Protein AF-A0A150G5N9-F1 (afdb_monomer)

pLDDT: mean 85.94, std 16.26, range [41.88, 98.44]

Organism: Gonium pectorale (NCBI:txid33097)

Solvent-accessible surface area (backbone atoms only — not comparable to full-atom values): 7341 Å² total; per-residue (Å²): 113,6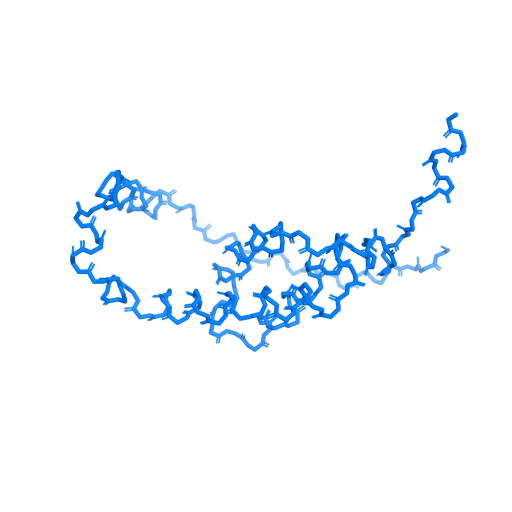7,81,70,58,76,73,62,52,58,88,85,61,42,13,43,65,79,54,75,62,76,71,39,53,72,62,30,59,67,46,35,75,74,26,57,99,43,91,60,37,63,62,52,48,44,55,62,28,25,61,55,21,41,35,69,68,36,31,51,54,24,48,54,51,33,55,54,50,28,54,37,62,76,53,41,79,75,58,57,53,69,77,53,51,77,69,40,83,62,45,70,60,50,50,54,52,52,52,52,51,60,74,66,52,75,75,84,72,78,79,72,78,75,73,89,70,83,77,80,89,127

Structure (mmCIF, N/CA/C/O backbone):
data_AF-A0A150G5N9-F1
#
_entry.id   AF-A0A150G5N9-F1
#
loop_
_atom_site.group_PDB
_atom_site.id
_atom_site.type_symbol
_atom_site.label_atom_id
_atom_site.label_alt_id
_atom_site.label_comp_id
_atom_site.label_asym_id
_atom_site.label_entity_id
_atom_site.label_seq_id
_atom_site.pdbx_PDB_ins_code
_atom_site.Cartn_x
_atom_site.Cartn_y
_atom_site.Cartn_z
_atom_site.occupancy
_atom_site.B_iso_or_equiv
_atom_site.auth_seq_id
_atom_site.auth_comp_id
_atom_site.auth_asym_id
_atom_site.auth_atom_id
_atom_site.pdbx_PDB_model_num
ATOM 1 N N . MET A 1 1 ? 29.310 16.869 -17.168 1.00 51.06 1 MET A N 1
ATOM 2 C CA . MET A 1 1 ? 27.832 16.845 -17.136 1.00 51.06 1 MET A CA 1
ATOM 3 C C . MET A 1 1 ? 27.296 15.710 -18.001 1.00 51.06 1 MET A C 1
ATOM 5 O O . MET A 1 1 ? 26.453 14.985 -17.507 1.00 51.06 1 MET A O 1
ATOM 9 N N . GLU A 1 2 ? 27.838 15.485 -19.207 1.00 48.69 2 GLU A N 1
ATOM 10 C CA . GLU A 1 2 ? 27.475 14.342 -20.078 1.00 48.69 2 GLU A CA 1
ATOM 11 C C . GLU A 1 2 ? 27.617 12.968 -19.401 1.00 48.69 2 GLU A C 1
ATOM 13 O O . GLU A 1 2 ? 26.660 12.209 -19.373 1.00 48.69 2 GLU A O 1
ATOM 18 N N . ALA A 1 3 ? 28.731 12.694 -18.712 1.00 52.16 3 ALA A N 1
ATOM 19 C CA . ALA A 1 3 ? 28.944 11.399 -18.047 1.00 52.16 3 ALA A CA 1
ATOM 20 C C . ALA A 1 3 ? 27.968 11.079 -16.889 1.00 52.16 3 ALA A C 1
ATOM 22 O O . ALA A 1 3 ? 27.903 9.937 -16.448 1.00 52.16 3 ALA A O 1
ATOM 23 N N . LEU A 1 4 ? 27.234 12.074 -16.366 1.00 52.78 4 LEU A N 1
ATOM 24 C CA . LEU A 1 4 ? 26.214 11.860 -15.328 1.00 52.78 4 LEU A CA 1
ATOM 25 C C . LEU A 1 4 ? 24.838 11.535 -15.934 1.00 52.78 4 LEU A C 1
ATOM 27 O O . LEU A 1 4 ? 23.992 10.972 -15.249 1.00 52.78 4 LEU A O 1
ATOM 31 N N . LEU A 1 5 ? 24.623 11.905 -17.201 1.00 56.28 5 LEU A N 1
ATOM 32 C CA . LEU A 1 5 ? 23.392 11.650 -17.949 1.00 56.28 5 LEU A CA 1
ATOM 33 C C . LEU A 1 5 ? 23.430 10.283 -18.646 1.00 56.28 5 LEU A C 1
ATOM 35 O O . LEU A 1 5 ? 22.391 9.643 -18.748 1.00 56.28 5 LEU A O 1
ATOM 39 N N . ASP A 1 6 ? 24.618 9.794 -19.017 1.00 58.12 6 ASP A N 1
ATOM 40 C CA . ASP A 1 6 ? 24.803 8.464 -19.625 1.00 58.12 6 ASP A CA 1
ATOM 41 C C . ASP A 1 6 ? 24.509 7.288 -18.673 1.00 58.12 6 ASP A C 1
ATOM 43 O O . ASP A 1 6 ? 24.361 6.153 -19.118 1.00 58.12 6 ASP A O 1
ATOM 47 N N . GLY A 1 7 ? 24.430 7.534 -17.359 1.00 66.38 7 GLY A N 1
ATOM 48 C CA . GLY A 1 7 ? 24.125 6.502 -16.360 1.00 66.38 7 GLY A CA 1
ATOM 49 C C . GLY A 1 7 ? 22.632 6.312 -16.067 1.00 66.38 7 GLY A C 1
ATOM 50 O O . GLY A 1 7 ? 22.273 5.394 -15.333 1.00 66.38 7 GLY A O 1
ATOM 51 N N . GLY A 1 8 ? 21.765 7.191 -16.579 1.00 73.56 8 GLY A N 1
ATOM 52 C CA . GLY A 1 8 ? 20.326 7.131 -16.338 1.00 73.56 8 GLY A CA 1
ATOM 53 C C . GLY A 1 8 ? 19.618 6.288 -17.392 1.00 73.56 8 GLY A C 1
ATOM 54 O O . GLY A 1 8 ? 19.552 6.680 -18.553 1.00 73.56 8 GLY A O 1
ATOM 55 N N . HIS A 1 9 ? 19.044 5.158 -16.990 1.00 83.06 9 HIS A N 1
ATOM 56 C CA . HIS A 1 9 ? 18.186 4.370 -17.871 1.00 83.06 9 HIS A CA 1
ATOM 57 C C . HIS A 1 9 ? 16.773 4.970 -17.942 1.00 83.06 9 HIS A C 1
ATOM 59 O O . HIS A 1 9 ? 16.267 5.526 -16.966 1.00 83.06 9 HIS A O 1
ATOM 65 N N . GLY A 1 10 ? 16.121 4.853 -19.101 1.00 87.81 10 GLY A N 1
ATOM 66 C CA . GLY A 1 10 ? 14.702 5.178 -19.254 1.00 87.81 10 GLY A CA 1
ATOM 67 C C . GLY A 1 10 ? 13.809 4.079 -18.677 1.00 87.81 10 GLY A C 1
ATOM 68 O O . GLY A 1 10 ? 14.262 2.970 -18.414 1.00 87.81 10 GLY A O 1
ATOM 69 N N . TRP A 1 11 ? 12.520 4.360 -18.488 1.00 85.00 11 TRP A N 1
ATOM 70 C CA . TRP A 1 11 ? 11.548 3.305 -18.181 1.00 85.00 11 TRP A CA 1
ATOM 71 C C . TRP A 1 11 ? 11.526 2.259 -19.318 1.00 85.00 11 TRP A C 1
ATOM 73 O O . TRP A 1 11 ? 11.471 2.671 -20.480 1.00 85.00 11 TRP A O 1
ATOM 83 N N . PRO A 1 12 ? 11.544 0.938 -19.034 1.00 89.00 12 PRO A N 1
ATOM 84 C CA . PRO A 1 12 ? 11.365 0.276 -17.730 1.00 89.00 12 PRO A CA 1
ATOM 85 C C . PRO A 1 12 ? 12.649 -0.048 -16.945 1.00 89.00 12 PRO A C 1
ATOM 87 O O . PRO A 1 12 ? 12.598 -0.720 -15.920 1.00 89.00 12 PRO A O 1
ATOM 90 N N . GLU A 1 13 ? 13.804 0.417 -17.400 1.00 90.00 13 GLU A N 1
ATOM 91 C CA . GLU A 1 13 ? 15.122 0.065 -16.859 1.00 90.00 13 GLU A CA 1
ATOM 92 C C . GLU A 1 13 ? 15.645 1.082 -15.826 1.00 90.00 13 GLU A C 1
ATOM 94 O O . GLU A 1 13 ? 16.727 0.907 -15.278 1.00 90.00 13 GLU A O 1
ATOM 99 N N . CYS A 1 14 ? 14.881 2.141 -15.540 1.00 91.06 14 CYS A N 1
ATOM 100 C CA . CYS A 1 14 ? 15.308 3.284 -14.729 1.00 91.06 14 CYS A CA 1
ATOM 101 C C . CYS A 1 14 ? 15.578 2.984 -13.244 1.00 91.06 14 CYS A C 1
ATOM 103 O O . CYS A 1 14 ? 16.295 3.749 -12.599 1.00 91.06 14 CYS A O 1
ATOM 105 N N . GLY A 1 15 ? 14.998 1.921 -12.680 1.00 92.69 15 GLY A N 1
ATOM 106 C CA . GLY A 1 15 ? 15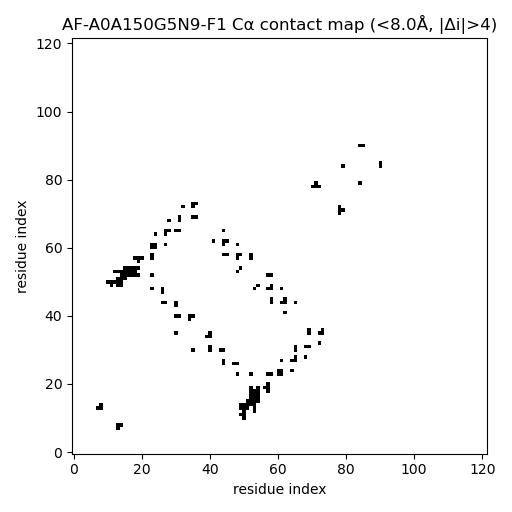.203 1.557 -11.275 1.00 92.69 15 GLY A CA 1
ATOM 107 C C . GLY A 1 15 ? 16.509 0.794 -11.033 1.00 92.69 15 GLY A C 1
ATOM 108 O O . GLY A 1 15 ? 16.908 -0.024 -11.857 1.00 92.69 15 GLY A O 1
ATOM 109 N N . ASP A 1 16 ? 17.152 0.993 -9.873 1.00 93.38 16 ASP A N 1
ATOM 110 C CA . ASP A 1 16 ? 18.383 0.259 -9.531 1.00 93.38 16 ASP A CA 1
ATOM 111 C C . ASP A 1 16 ? 18.035 -1.202 -9.170 1.00 93.38 16 ASP A C 1
ATOM 113 O O . ASP A 1 16 ? 17.261 -1.438 -8.230 1.00 93.38 16 ASP A O 1
ATOM 117 N N . PRO A 1 17 ? 18.595 -2.207 -9.870 1.00 94.38 17 PRO A N 1
ATOM 118 C CA . PRO A 1 17 ? 18.343 -3.618 -9.576 1.00 94.38 17 PRO A CA 1
ATOM 119 C C . PRO A 1 17 ? 18.966 -4.098 -8.255 1.00 94.38 17 PRO A C 1
ATOM 121 O O . PRO A 1 17 ? 18.717 -5.224 -7.836 1.00 94.38 17 PRO A O 1
ATOM 124 N N . ARG A 1 18 ? 19.781 -3.275 -7.587 1.00 94.31 18 ARG A N 1
ATOM 125 C CA . ARG A 1 18 ? 20.451 -3.606 -6.318 1.00 94.31 18 ARG A CA 1
ATOM 126 C C . ARG A 1 18 ? 19.870 -2.855 -5.122 1.00 94.31 18 ARG A C 1
ATOM 128 O O . ARG A 1 18 ? 20.300 -3.107 -3.999 1.00 94.31 18 ARG A O 1
ATOM 135 N N . ASP A 1 19 ? 18.942 -1.920 -5.337 1.00 94.00 19 ASP A N 1
ATOM 136 C CA . ASP A 1 19 ? 18.354 -1.143 -4.244 1.00 94.00 19 ASP A CA 1
ATOM 137 C C . ASP A 1 19 ? 17.292 -1.961 -3.494 1.00 94.00 19 ASP A C 1
ATOM 139 O O . ASP A 1 19 ? 16.127 -2.049 -3.895 1.00 94.00 19 ASP A O 1
ATOM 143 N N . THR A 1 20 ? 17.708 -2.554 -2.378 1.00 89.19 20 THR A N 1
ATOM 144 C CA . THR A 1 20 ? 16.868 -3.344 -1.464 1.00 89.19 20 THR A CA 1
ATOM 145 C C . THR A 1 20 ? 16.398 -2.545 -0.244 1.00 89.19 20 THR A C 1
ATOM 147 O O . THR A 1 20 ? 15.892 -3.112 0.725 1.00 89.19 20 THR A O 1
ATOM 150 N N . GLN A 1 21 ? 16.545 -1.216 -0.256 1.00 94.19 21 GLN A N 1
ATOM 151 C CA . GLN A 1 21 ? 16.111 -0.370 0.853 1.00 94.19 21 GLN A CA 1
ATOM 152 C C . GLN A 1 21 ? 14.576 -0.326 0.996 1.00 94.19 21 GLN A C 1
ATOM 154 O O . GLN A 1 21 ? 13.796 -0.662 0.099 1.00 94.19 21 GLN A O 1
ATOM 159 N N . ALA A 1 22 ? 14.123 0.127 2.167 1.00 94.19 22 ALA A N 1
ATOM 160 C CA . ALA A 1 22 ? 12.714 0.151 2.570 1.00 94.19 22 ALA A CA 1
ATOM 161 C C . ALA A 1 22 ? 11.866 1.265 1.908 1.00 94.19 22 ALA A C 1
ATOM 163 O O . ALA A 1 22 ? 10.678 1.407 2.196 1.00 94.19 22 ALA A O 1
ATOM 164 N N . ASN A 1 23 ? 12.435 2.061 1.000 1.00 92.88 23 ASN A N 1
ATOM 165 C CA . ASN A 1 23 ? 11.716 3.065 0.201 1.00 92.88 23 ASN A CA 1
ATOM 166 C C . ASN A 1 23 ? 10.616 2.454 -0.692 1.00 92.88 23 ASN A C 1
ATOM 168 O O . ASN A 1 23 ? 9.739 3.185 -1.163 1.00 92.88 23 ASN A O 1
ATOM 172 N N . ASN A 1 24 ? 10.583 1.128 -0.862 1.00 95.25 24 ASN A N 1
ATOM 173 C CA . ASN A 1 24 ? 9.493 0.428 -1.541 1.00 95.25 24 ASN A CA 1
ATOM 174 C C . ASN A 1 24 ? 8.135 0.561 -0.821 1.00 95.25 24 ASN A C 1
ATOM 176 O O . ASN A 1 24 ? 7.106 0.512 -1.486 1.00 95.25 24 ASN A O 1
ATOM 180 N N . PHE A 1 25 ? 8.112 0.845 0.487 1.00 97.06 25 PHE A N 1
ATOM 181 C CA . PHE A 1 25 ? 6.865 1.006 1.244 1.00 97.06 25 PHE A CA 1
ATOM 182 C C . PHE A 1 25 ? 6.210 2.379 1.062 1.00 97.06 25 PHE A C 1
ATOM 184 O O . PHE A 1 25 ? 4.991 2.506 1.151 1.00 97.06 25 PHE A O 1
ATOM 191 N N . VAL A 1 26 ? 6.992 3.427 0.785 1.00 95.31 26 VAL A N 1
ATOM 192 C CA . VAL A 1 26 ? 6.487 4.816 0.744 1.00 95.31 26 VAL A CA 1
ATOM 193 C C . VAL A 1 26 ? 5.469 5.010 -0.384 1.00 95.31 26 VAL A C 1
ATOM 195 O O . VAL A 1 26 ? 4.481 5.724 -0.236 1.00 95.31 26 VAL A O 1
ATOM 198 N N . LYS A 1 27 ? 5.685 4.316 -1.501 1.00 94.19 27 LYS A N 1
ATOM 199 C CA . LYS A 1 27 ? 4.803 4.317 -2.672 1.00 94.19 27 LYS A CA 1
ATOM 200 C C . LYS A 1 27 ? 3.524 3.488 -2.477 1.00 94.19 27 LYS A C 1
ATOM 202 O O . LYS A 1 27 ? 2.564 3.714 -3.199 1.00 94.19 27 LYS A O 1
ATOM 207 N N . VAL A 1 28 ? 3.456 2.590 -1.487 1.00 97.94 28 VAL A N 1
ATOM 208 C CA . VAL A 1 28 ? 2.290 1.709 -1.263 1.00 97.94 28 VAL A CA 1
ATOM 209 C C . VAL A 1 28 ? 1.055 2.489 -0.811 1.00 97.94 28 VAL A C 1
ATOM 211 O O . VAL A 1 28 ? -0.047 2.220 -1.281 1.00 97.94 28 VAL A O 1
ATOM 214 N N . VAL A 1 29 ? 1.225 3.484 0.065 1.00 96.31 29 VAL A N 1
ATOM 215 C CA . VAL A 1 29 ? 0.108 4.254 0.642 1.00 96.31 29 VAL A CA 1
ATOM 216 C C . VAL A 1 29 ? -0.793 4.893 -0.428 1.00 96.31 29 VAL A C 1
ATOM 218 O O . VAL A 1 29 ? -1.997 4.624 -0.410 1.00 96.31 29 VAL A O 1
ATOM 221 N N . PRO A 1 30 ? -0.276 5.694 -1.385 1.00 96.62 30 PRO A N 1
ATOM 222 C CA . PRO A 1 30 ? -1.125 6.278 -2.425 1.00 96.62 30 PRO A CA 1
ATOM 223 C C . PRO A 1 30 ? -1.715 5.235 -3.386 1.00 96.62 30 PRO A C 1
ATOM 225 O O . PRO A 1 30 ? -2.812 5.448 -3.903 1.00 96.62 30 PRO A O 1
ATOM 228 N N . LEU A 1 31 ? -1.035 4.106 -3.614 1.00 98.25 31 LEU A N 1
ATOM 229 C CA . LEU A 1 31 ? -1.533 3.041 -4.490 1.00 98.25 31 LEU A CA 1
ATOM 230 C C . LEU A 1 31 ? -2.721 2.317 -3.865 1.00 98.25 31 LEU A C 1
ATOM 232 O O . LEU A 1 31 ? -3.762 2.200 -4.504 1.00 98.25 31 LEU A O 1
ATOM 236 N N . VAL A 1 32 ? -2.615 1.914 -2.598 1.00 97.81 32 VAL A N 1
ATOM 237 C CA . VAL A 1 32 ? -3.728 1.281 -1.879 1.00 97.81 32 VAL A CA 1
ATOM 238 C C . VAL A 1 32 ? -4.902 2.250 -1.748 1.00 97.81 32 VAL A C 1
ATOM 240 O O . VAL A 1 32 ? -6.037 1.865 -2.007 1.00 97.81 32 VAL A O 1
ATOM 243 N N . ALA A 1 33 ? -4.653 3.530 -1.454 1.00 94.31 33 ALA A N 1
ATOM 244 C CA . ALA A 1 33 ? -5.717 4.535 -1.409 1.00 94.31 33 ALA A CA 1
ATOM 245 C C . ALA A 1 33 ? -6.488 4.661 -2.740 1.00 94.31 33 ALA A C 1
ATOM 247 O O . ALA A 1 33 ? -7.675 4.989 -2.738 1.00 94.31 33 ALA A O 1
ATOM 248 N N . ARG A 1 34 ? -5.827 4.410 -3.879 1.00 95.94 34 ARG A N 1
ATOM 249 C CA . ARG A 1 34 ? -6.423 4.516 -5.218 1.00 95.94 34 ARG A CA 1
ATOM 250 C C . ARG A 1 34 ? -7.034 3.213 -5.737 1.00 95.94 34 ARG A C 1
ATOM 252 O O . ARG A 1 34 ? -8.014 3.294 -6.486 1.00 95.94 34 ARG A O 1
ATOM 259 N N . PHE A 1 35 ? -6.430 2.072 -5.408 1.00 97.50 35 PHE A N 1
ATOM 260 C CA . PHE A 1 35 ? -6.684 0.777 -6.046 1.00 97.50 35 PHE A CA 1
ATOM 261 C C . PHE A 1 35 ? -7.151 -0.330 -5.091 1.00 97.50 35 PHE A C 1
ATOM 263 O O . PHE A 1 35 ? -7.404 -1.432 -5.561 1.00 97.50 35 PHE A O 1
ATOM 270 N N . ALA A 1 36 ? -7.306 -0.083 -3.785 1.00 96.62 36 ALA A N 1
ATOM 271 C CA . ALA A 1 36 ? -7.838 -1.094 -2.865 1.00 96.62 36 ALA A CA 1
ATOM 272 C C . ALA A 1 36 ? -9.178 -1.674 -3.357 1.00 96.62 36 ALA A C 1
ATOM 274 O O . ALA A 1 36 ? -10.111 -0.937 -3.678 1.00 96.62 36 ALA A O 1
ATOM 275 N N . GLY A 1 37 ? -9.273 -3.004 -3.376 1.00 95.56 37 GLY A N 1
ATOM 276 C CA . GLY A 1 37 ? -10.427 -3.766 -3.850 1.00 95.56 37 GLY A CA 1
ATOM 277 C C . GLY A 1 37 ? -10.534 -3.870 -5.372 1.00 95.56 37 GLY A C 1
ATOM 278 O O . GLY A 1 37 ? -11.490 -4.471 -5.863 1.00 95.56 37 GLY A O 1
ATOM 279 N N . LEU A 1 38 ? -9.588 -3.292 -6.115 1.00 97.31 38 LEU A N 1
ATOM 280 C CA . LEU A 1 38 ? -9.543 -3.346 -7.570 1.00 97.31 38 LEU A CA 1
ATOM 281 C C . LEU A 1 38 ? -8.472 -4.348 -8.039 1.00 97.31 38 LEU A C 1
ATOM 283 O O . LEU A 1 38 ? -7.397 -4.416 -7.439 1.00 97.31 38 LEU A O 1
ATOM 287 N N . PRO A 1 39 ? -8.720 -5.106 -9.124 1.00 97.00 39 PRO A N 1
ATOM 288 C CA . PRO A 1 39 ? -7.758 -6.084 -9.643 1.0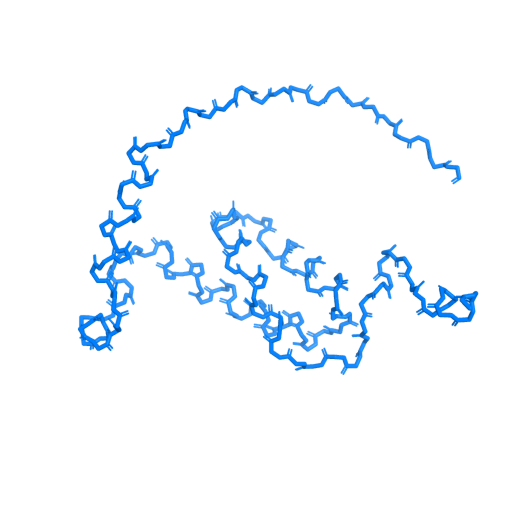0 97.00 39 PRO A CA 1
ATOM 289 C C . PRO A 1 39 ? -6.443 -5.452 -10.131 1.00 97.00 39 PRO A C 1
ATOM 291 O O . PRO A 1 39 ? -5.441 -6.146 -10.274 1.00 97.00 39 PRO A O 1
ATOM 294 N N . GLU A 1 40 ? -6.418 -4.142 -10.382 1.00 98.12 40 GLU A N 1
ATOM 295 C CA . GLU A 1 40 ? -5.243 -3.407 -10.851 1.00 98.12 40 GLU A CA 1
ATOM 296 C C . GLU A 1 40 ? -4.206 -3.119 -9.753 1.00 98.12 40 GLU A C 1
ATOM 298 O O . GLU A 1 40 ? -3.110 -2.657 -10.082 1.00 98.12 40 GLU A O 1
ATOM 303 N N . LEU A 1 41 ? -4.512 -3.369 -8.470 1.00 98.19 41 LEU A N 1
ATOM 304 C CA . LEU A 1 41 ? -3.615 -3.035 -7.357 1.00 98.19 41 LEU A CA 1
ATOM 305 C C . LEU A 1 41 ? -2.224 -3.659 -7.529 1.00 98.19 41 LEU A C 1
ATOM 307 O O . LEU A 1 41 ? -1.224 -2.952 -7.416 1.00 98.19 41 LEU A O 1
ATOM 311 N N . GLU A 1 42 ? -2.152 -4.953 -7.842 1.00 98.19 42 GLU A N 1
ATOM 312 C CA . GLU A 1 42 ? -0.873 -5.662 -7.968 1.00 98.19 42 GLU A CA 1
ATOM 313 C C . GLU A 1 42 ? -0.013 -5.085 -9.102 1.00 98.19 42 GLU A C 1
ATOM 315 O O . GLU A 1 42 ? 1.165 -4.778 -8.908 1.00 98.19 42 GLU A O 1
ATOM 320 N N . ALA A 1 43 ? -0.619 -4.855 -10.270 1.00 98.19 43 ALA A N 1
ATOM 321 C CA . ALA A 1 43 ? 0.071 -4.278 -11.421 1.00 98.19 43 ALA A CA 1
ATOM 322 C C . ALA A 1 43 ? 0.559 -2.847 -11.140 1.00 98.19 43 ALA A C 1
ATOM 324 O O . ALA A 1 43 ? 1.657 -2.467 -11.550 1.00 98.19 43 ALA A O 1
ATOM 325 N N . ALA A 1 44 ? -0.233 -2.053 -10.412 1.00 98.25 44 ALA A N 1
ATOM 326 C CA . ALA A 1 44 ? 0.147 -0.701 -10.023 1.00 98.25 44 ALA A CA 1
ATOM 327 C C . ALA A 1 44 ? 1.317 -0.693 -9.022 1.00 98.25 44 ALA A C 1
ATOM 329 O O . ALA A 1 44 ? 2.204 0.159 -9.124 1.00 98.25 44 ALA A O 1
ATOM 330 N N . VAL A 1 45 ? 1.345 -1.645 -8.081 1.00 98.44 45 VAL A N 1
ATOM 331 C CA . VAL A 1 45 ? 2.451 -1.825 -7.127 1.00 98.44 45 VAL A CA 1
ATOM 332 C C . VAL A 1 45 ? 3.735 -2.231 -7.841 1.00 98.44 45 VAL A C 1
ATOM 334 O O . VAL A 1 45 ? 4.751 -1.569 -7.633 1.00 98.44 45 VAL A O 1
ATOM 337 N N . ASP A 1 46 ? 3.700 -3.245 -8.709 1.00 98.19 46 ASP A N 1
ATOM 338 C CA . ASP A 1 46 ? 4.888 -3.683 -9.456 1.00 98.19 46 ASP A CA 1
ATOM 339 C C . ASP A 1 46 ? 5.490 -2.527 -10.273 1.00 98.19 46 ASP A C 1
ATOM 341 O O . ASP A 1 46 ? 6.664 -2.185 -10.097 1.00 98.19 46 ASP A O 1
ATOM 345 N N . ALA A 1 47 ? 4.663 -1.829 -11.061 1.00 97.06 47 ALA A N 1
ATOM 346 C CA . ALA A 1 47 ? 5.123 -0.720 -11.894 1.00 97.06 47 ALA A CA 1
ATOM 347 C C . ALA A 1 47 ? 5.740 0.424 -11.068 1.00 97.06 47 ALA A C 1
ATOM 349 O O . ALA A 1 47 ? 6.830 0.913 -11.380 1.00 97.06 47 ALA A O 1
ATOM 350 N N . ALA A 1 48 ? 5.077 0.837 -9.983 1.00 97.00 48 ALA A N 1
ATOM 351 C CA . ALA A 1 48 ? 5.576 1.906 -9.124 1.00 97.00 48 ALA A CA 1
ATOM 352 C C . ALA A 1 48 ? 6.876 1.519 -8.408 1.00 97.00 48 ALA A C 1
ATOM 354 O O . ALA A 1 48 ? 7.744 2.368 -8.185 1.00 97.00 48 ALA A O 1
ATOM 355 N N . VAL A 1 49 ? 7.028 0.249 -8.021 1.00 97.44 49 VAL A N 1
ATOM 356 C CA . VAL A 1 49 ? 8.251 -0.224 -7.374 1.00 97.44 49 VAL A CA 1
ATOM 357 C C . VAL A 1 49 ? 9.412 -0.206 -8.351 1.00 97.44 49 VAL A C 1
ATOM 359 O O . VAL A 1 49 ? 10.426 0.425 -8.034 1.00 97.44 49 VAL A O 1
ATOM 362 N N . ARG A 1 50 ? 9.227 -0.794 -9.538 1.00 96.88 50 ARG A N 1
ATOM 363 C CA . ARG A 1 50 ? 10.258 -0.908 -10.579 1.00 96.88 50 ARG A CA 1
ATOM 364 C C . ARG A 1 50 ? 10.744 0.432 -11.110 1.00 96.88 50 ARG A C 1
ATOM 366 O O . ARG A 1 50 ? 11.888 0.525 -11.540 1.00 96.88 50 ARG A O 1
ATOM 373 N N . ALA A 1 51 ? 9.932 1.485 -10.998 1.00 95.00 51 ALA A N 1
ATOM 374 C CA . ALA A 1 51 ? 10.328 2.836 -11.392 1.00 95.00 51 ALA A CA 1
ATOM 375 C C . ALA A 1 51 ? 11.554 3.362 -10.619 1.00 95.00 51 ALA A C 1
ATOM 377 O O . ALA A 1 51 ? 12.247 4.249 -11.108 1.00 95.00 51 ALA A O 1
ATOM 378 N N . GLN A 1 52 ? 11.835 2.815 -9.431 1.00 94.38 52 GLN A N 1
ATOM 379 C CA . GLN A 1 52 ? 12.992 3.199 -8.615 1.00 94.38 52 GLN A CA 1
ATOM 380 C C . GLN A 1 52 ? 13.840 2.001 -8.162 1.00 94.38 52 GLN A C 1
ATOM 382 O O . GLN A 1 52 ? 15.057 2.121 -8.063 1.00 94.38 52 GLN A O 1
ATOM 387 N N . GLN A 1 53 ? 13.214 0.850 -7.911 1.00 96.12 53 GLN A N 1
ATOM 388 C CA . GLN A 1 53 ? 13.842 -0.370 -7.402 1.00 96.12 53 GLN A CA 1
ATOM 389 C C . GLN A 1 53 ? 13.461 -1.525 -8.325 1.00 96.12 53 GLN A C 1
ATOM 391 O O . GLN A 1 53 ? 12.412 -2.146 -8.153 1.00 96.12 53 GLN A O 1
ATOM 396 N N . ASN A 1 54 ? 14.276 -1.778 -9.348 1.00 95.88 54 ASN A N 1
ATOM 397 C CA . ASN A 1 54 ? 13.947 -2.747 -10.392 1.00 95.88 54 ASN A CA 1
ATOM 398 C C . ASN A 1 54 ? 14.439 -4.153 -10.033 1.00 95.88 54 ASN A C 1
ATOM 400 O O . ASN A 1 54 ? 15.299 -4.727 -10.698 1.00 95.88 54 ASN A O 1
ATOM 404 N N . ASN A 1 55 ? 13.921 -4.686 -8.930 1.00 96.06 55 ASN A N 1
ATOM 405 C CA . ASN A 1 55 ? 14.215 -6.037 -8.477 1.00 96.06 55 ASN A CA 1
ATOM 406 C C . ASN A 1 55 ? 12.987 -6.679 -7.827 1.00 96.06 55 ASN A C 1
ATOM 408 O O . ASN A 1 55 ? 12.140 -6.000 -7.243 1.00 96.06 55 ASN A O 1
ATOM 412 N N . ASP A 1 56 ? 12.908 -8.002 -7.932 1.00 97.25 56 ASP A N 1
ATOM 413 C CA . ASP A 1 56 ? 11.738 -8.764 -7.492 1.00 97.25 56 ASP A CA 1
ATOM 414 C C . ASP A 1 56 ? 11.587 -8.774 -5.966 1.00 97.25 56 ASP A C 1
ATOM 416 O O . ASP A 1 56 ? 10.470 -8.843 -5.459 1.00 97.25 56 ASP A O 1
ATOM 420 N N . GLU A 1 57 ? 12.689 -8.650 -5.221 1.00 97.38 57 GLU A N 1
ATOM 421 C CA . GLU A 1 57 ? 12.661 -8.582 -3.758 1.00 97.38 57 GLU A CA 1
ATOM 422 C C . GLU A 1 57 ? 11.925 -7.320 -3.273 1.00 97.38 57 GLU A C 1
ATOM 424 O O . GLU A 1 57 ? 11.021 -7.403 -2.438 1.00 97.38 57 GLU A O 1
ATOM 429 N N . ALA A 1 58 ? 12.235 -6.154 -3.845 1.00 97.50 58 ALA A N 1
ATOM 430 C CA . ALA A 1 58 ? 11.551 -4.904 -3.530 1.00 97.50 58 ALA A CA 1
ATOM 431 C C . ALA A 1 58 ? 10.064 -4.952 -3.911 1.00 97.50 58 ALA A C 1
ATOM 433 O O . ALA A 1 58 ? 9.225 -4.444 -3.159 1.00 97.50 58 ALA A O 1
ATOM 434 N N . VAL A 1 59 ? 9.726 -5.569 -5.052 1.00 97.81 59 VAL A N 1
ATOM 435 C CA . VAL A 1 59 ? 8.329 -5.768 -5.474 1.00 97.81 59 VAL A CA 1
ATOM 436 C C . VAL A 1 59 ? 7.600 -6.660 -4.475 1.00 97.81 59 VAL A C 1
ATOM 438 O O . VAL A 1 59 ? 6.507 -6.307 -4.037 1.00 97.81 59 VAL A O 1
ATOM 441 N N . ALA A 1 60 ? 8.207 -7.771 -4.056 1.00 98.06 60 ALA A N 1
ATOM 442 C CA . ALA A 1 60 ? 7.604 -8.699 -3.106 1.00 98.06 60 ALA A CA 1
ATOM 443 C C . ALA A 1 60 ? 7.317 -8.036 -1.748 1.00 98.06 60 ALA A C 1
ATOM 445 O O . ALA A 1 60 ? 6.219 -8.195 -1.206 1.00 98.06 60 ALA A O 1
ATOM 446 N N . TYR A 1 61 ? 8.255 -7.246 -1.212 1.00 98.19 61 TYR A N 1
ATOM 447 C CA . TYR A 1 61 ? 8.034 -6.517 0.041 1.00 98.19 61 TYR A CA 1
ATOM 448 C C . TYR A 1 61 ? 6.933 -5.462 -0.082 1.00 98.19 61 TYR A C 1
ATOM 450 O O . TYR A 1 61 ? 6.056 -5.387 0.784 1.00 98.19 61 TYR A O 1
ATOM 458 N N . ALA A 1 62 ? 6.929 -4.684 -1.165 1.00 98.19 62 ALA A N 1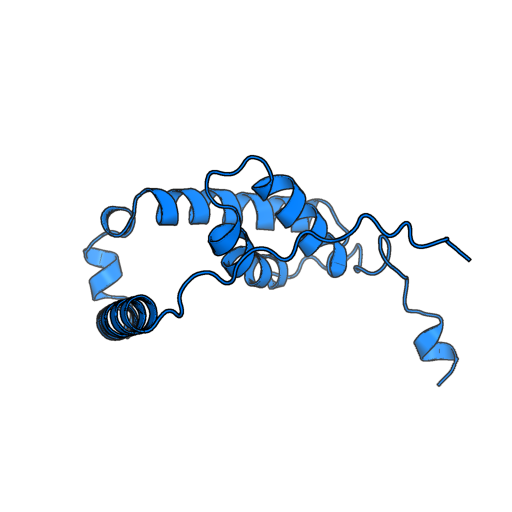
ATOM 459 C CA . ALA A 1 62 ? 5.880 -3.702 -1.406 1.00 98.19 62 ALA A CA 1
ATOM 460 C C . ALA A 1 62 ? 4.508 -4.361 -1.595 1.00 98.19 62 ALA A C 1
ATOM 462 O O . ALA A 1 62 ? 3.519 -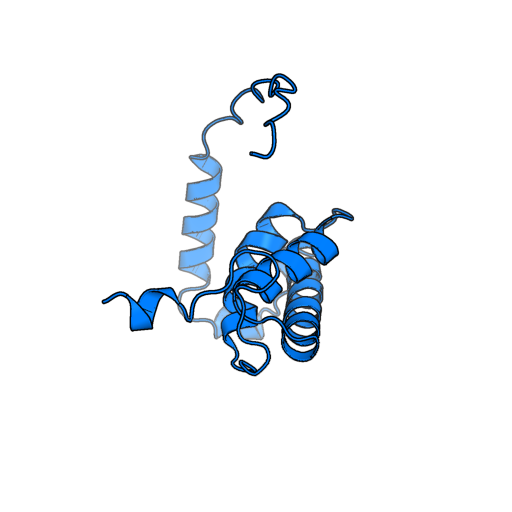3.849 -1.077 1.00 98.19 62 ALA A O 1
ATOM 463 N N . MET A 1 63 ? 4.448 -5.510 -2.274 1.00 98.44 63 MET A N 1
ATOM 464 C CA . MET A 1 63 ? 3.218 -6.279 -2.459 1.00 98.44 63 MET A CA 1
ATOM 465 C C . MET A 1 63 ? 2.668 -6.773 -1.123 1.00 98.44 63 MET A C 1
ATOM 467 O O . MET A 1 63 ? 1.493 -6.576 -0.823 1.00 98.44 63 MET A O 1
ATOM 471 N N . ALA A 1 64 ? 3.523 -7.346 -0.273 1.00 98.25 64 ALA A N 1
ATOM 472 C CA . ALA A 1 64 ? 3.122 -7.779 1.061 1.00 98.25 64 ALA A CA 1
ATOM 473 C C . ALA A 1 64 ? 2.572 -6.605 1.890 1.00 98.25 64 ALA A C 1
ATOM 475 O O . ALA A 1 64 ? 1.516 -6.722 2.516 1.00 98.25 64 ALA A O 1
ATOM 476 N N . ALA A 1 65 ? 3.244 -5.452 1.850 1.00 98.12 65 ALA A N 1
ATOM 477 C CA . ALA A 1 65 ? 2.768 -4.243 2.513 1.00 98.12 65 ALA A CA 1
ATOM 478 C C . ALA A 1 65 ? 1.435 -3.741 1.930 1.00 98.12 65 ALA A C 1
ATOM 480 O O . ALA A 1 65 ? 0.558 -3.333 2.692 1.00 98.12 65 ALA A O 1
ATOM 481 N N . ALA A 1 66 ? 1.260 -3.801 0.607 1.00 98.38 66 ALA A N 1
ATOM 482 C CA . ALA A 1 66 ? 0.034 -3.394 -0.069 1.00 98.38 66 ALA A CA 1
ATOM 483 C C . ALA A 1 66 ? -1.155 -4.263 0.337 1.00 98.38 66 ALA A C 1
ATOM 485 O O . ALA A 1 66 ? -2.193 -3.713 0.683 1.00 98.38 66 ALA A O 1
ATOM 486 N N . LEU A 1 67 ? -0.989 -5.586 0.390 1.00 97.56 67 LEU A N 1
ATOM 487 C CA . LEU A 1 67 ? -2.045 -6.517 0.800 1.00 97.56 67 LEU A CA 1
ATOM 488 C C . LEU A 1 67 ? -2.448 -6.325 2.270 1.00 97.56 67 LEU A C 1
ATOM 490 O O . LEU A 1 67 ? -3.635 -6.316 2.604 1.00 97.56 67 LEU A O 1
ATOM 494 N N . VAL A 1 68 ? -1.472 -6.126 3.165 1.00 96.00 68 VAL A N 1
ATOM 495 C CA . VAL A 1 68 ? -1.753 -5.818 4.577 1.00 96.00 68 VAL A CA 1
ATOM 496 C C . VAL A 1 68 ? -2.518 -4.500 4.691 1.00 96.00 68 VAL A C 1
ATOM 498 O O . VAL A 1 68 ? -3.546 -4.438 5.369 1.00 96.00 68 VAL A O 1
ATOM 501 N N . LEU A 1 69 ? -2.049 -3.449 4.014 1.00 96.19 69 LEU A N 1
ATOM 502 C CA . LEU A 1 69 ? -2.674 -2.131 4.079 1.00 96.19 69 LEU A CA 1
ATOM 503 C C . LEU A 1 69 ? -4.057 -2.116 3.415 1.00 96.19 69 LEU A C 1
ATOM 505 O O . LEU A 1 69 ? -4.978 -1.508 3.954 1.00 96.19 69 LEU A O 1
ATOM 509 N N . GLU A 1 70 ? -4.236 -2.816 2.297 1.00 96.62 70 GLU A N 1
ATOM 510 C CA . GLU A 1 70 ? -5.526 -2.990 1.630 1.00 96.62 70 GLU A CA 1
ATOM 511 C C . GLU A 1 70 ? -6.539 -3.614 2.585 1.00 96.62 70 GLU A C 1
ATOM 513 O O . GLU A 1 70 ? -7.648 -3.096 2.742 1.00 96.62 70 GLU A O 1
ATOM 518 N N . ARG A 1 71 ? -6.147 -4.683 3.288 1.00 94.50 71 ARG A N 1
ATOM 519 C CA . ARG A 1 71 ? -7.027 -5.332 4.258 1.00 94.50 71 ARG A CA 1
ATOM 520 C C . ARG A 1 71 ? -7.432 -4.383 5.384 1.00 94.50 71 ARG A C 1
ATOM 522 O O . ARG A 1 71 ? -8.595 -4.408 5.795 1.00 94.50 71 ARG A O 1
ATOM 529 N N . VAL A 1 72 ? -6.506 -3.553 5.868 1.00 92.12 72 VAL A N 1
ATOM 530 C CA . VAL A 1 72 ? -6.784 -2.528 6.887 1.00 92.12 72 VAL A CA 1
ATOM 531 C C . VAL A 1 72 ? -7.785 -1.501 6.359 1.00 92.12 72 VAL A C 1
ATOM 533 O O . VAL A 1 72 ? -8.807 -1.269 7.001 1.00 92.12 72 VAL A O 1
ATOM 536 N N . VAL A 1 73 ? -7.545 -0.946 5.169 1.00 91.75 73 VAL A N 1
ATOM 537 C CA . VAL A 1 73 ? -8.415 0.064 4.546 1.00 91.75 73 VAL A CA 1
ATOM 538 C C . VAL A 1 73 ? -9.826 -0.483 4.313 1.00 91.75 73 VAL A C 1
ATOM 540 O O . VAL A 1 73 ? -10.801 0.177 4.661 1.00 91.75 73 VAL A O 1
ATOM 543 N N . GLN A 1 74 ? -9.956 -1.708 3.799 1.00 91.50 74 GLN A N 1
ATOM 544 C CA . GLN A 1 74 ? -11.261 -2.330 3.546 1.00 91.50 74 GLN A CA 1
ATOM 545 C C . GLN A 1 74 ? -12.024 -2.701 4.827 1.00 91.50 74 GLN A C 1
ATOM 547 O O . GLN A 1 74 ? -13.251 -2.735 4.827 1.00 91.50 74 GLN A O 1
ATOM 552 N N . SER A 1 75 ? -11.318 -2.998 5.920 1.00 90.50 75 SER A N 1
ATOM 553 C CA . SER A 1 75 ? -11.940 -3.330 7.214 1.00 90.50 75 SER A CA 1
ATOM 554 C C . SER A 1 75 ? -12.327 -2.085 8.027 1.00 90.50 75 SER A C 1
ATOM 556 O O . SER A 1 75 ? -13.007 -2.194 9.053 1.00 90.50 75 SER A O 1
ATOM 558 N N . GLY A 1 76 ? -11.890 -0.902 7.586 1.00 83.75 76 GLY A N 1
ATOM 559 C CA . GLY A 1 76 ? -12.181 0.372 8.229 1.00 83.75 76 GLY A CA 1
ATOM 560 C C . GLY A 1 76 ? -11.574 0.498 9.635 1.00 83.75 76 GLY A C 1
ATOM 561 O O . GLY A 1 76 ? -10.616 -0.202 9.972 1.00 83.75 76 GLY A O 1
ATOM 562 N N . PRO A 1 77 ? -12.141 1.364 10.497 1.00 77.75 77 PRO A N 1
ATOM 563 C CA . PRO A 1 77 ? -11.578 1.665 11.816 1.00 77.75 77 PRO A CA 1
ATOM 564 C C . PRO A 1 77 ? -11.360 0.426 12.690 1.00 77.75 77 PRO A C 1
ATOM 566 O O . PRO A 1 77 ? -10.434 0.378 13.490 1.00 77.75 77 PRO A O 1
ATOM 569 N N . THR A 1 78 ? -12.162 -0.626 12.521 1.00 84.12 78 THR A N 1
ATOM 570 C C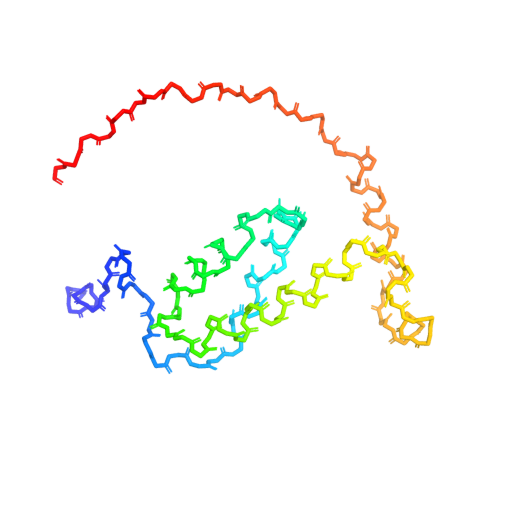A . THR A 1 78 ? -12.053 -1.843 13.342 1.00 84.12 78 THR A CA 1
ATOM 571 C C . THR A 1 78 ? -10.800 -2.681 13.077 1.00 84.12 78 THR A C 1
ATOM 573 O O . THR A 1 78 ? -10.456 -3.511 13.915 1.00 84.12 78 THR A O 1
ATOM 576 N N . ALA A 1 79 ? -10.082 -2.455 11.968 1.00 86.88 79 ALA A N 1
ATOM 577 C CA . ALA A 1 79 ? -8.842 -3.181 11.684 1.00 86.88 79 ALA A CA 1
ATOM 578 C C . ALA A 1 79 ? -7.700 -2.843 12.649 1.00 86.88 79 ALA A C 1
ATOM 580 O O . ALA A 1 79 ? -6.805 -3.664 12.842 1.00 86.88 79 ALA A O 1
ATOM 581 N N . ILE A 1 80 ? -7.710 -1.648 13.244 1.00 84.94 80 ILE A N 1
ATOM 582 C CA . ILE A 1 80 ? -6.679 -1.223 14.192 1.00 84.94 80 ILE A CA 1
ATOM 583 C C . ILE A 1 80 ? -7.188 -1.512 15.612 1.00 84.94 80 ILE A C 1
ATOM 585 O O . ILE A 1 80 ? -8.256 -1.023 15.977 1.00 84.94 80 ILE A O 1
ATOM 589 N N . PRO A 1 81 ? -6.466 -2.279 16.447 1.00 88.88 81 PRO A N 1
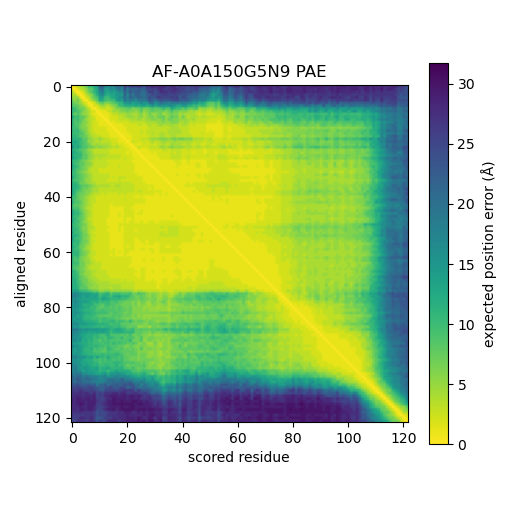ATOM 590 C CA . PRO A 1 81 ? -6.876 -2.511 17.830 1.00 88.88 81 PRO A CA 1
ATOM 591 C C . PRO A 1 81 ? -6.921 -1.216 18.658 1.00 88.88 81 PRO A C 1
ATOM 593 O O . PRO A 1 81 ? -6.041 -0.363 18.531 1.00 88.88 81 PRO A O 1
ATOM 596 N N . ASP A 1 82 ? -7.870 -1.097 19.593 1.00 88.94 82 ASP A N 1
ATOM 597 C CA . ASP A 1 82 ? -7.972 0.060 20.509 1.00 88.94 82 ASP A CA 1
ATOM 598 C C . ASP A 1 82 ? -6.689 0.314 21.309 1.00 88.94 82 ASP A C 1
ATOM 600 O O . ASP A 1 82 ? -6.268 1.456 21.522 1.00 88.94 82 ASP A O 1
ATOM 604 N N . ALA A 1 83 ? -6.022 -0.768 21.716 1.00 91.06 83 ALA A N 1
ATOM 605 C CA . ALA A 1 83 ? -4.746 -0.692 22.417 1.00 91.06 83 ALA A CA 1
ATOM 606 C C . ALA A 1 83 ? -3.666 0.006 21.573 1.00 91.06 83 ALA A C 1
ATOM 608 O O . ALA A 1 83 ? -2.800 0.675 22.124 1.00 91.06 83 ALA A O 1
ATOM 609 N N . TRP A 1 84 ? -3.725 -0.118 20.246 1.00 90.44 84 TRP A N 1
ATOM 610 C CA . TRP A 1 84 ? -2.762 0.502 19.337 1.00 90.44 84 TRP A CA 1
ATOM 611 C C . TRP A 1 84 ? -3.164 1.936 19.000 1.00 90.44 84 TRP A C 1
ATOM 613 O O . TRP A 1 84 ? -2.306 2.820 18.988 1.00 90.44 84 TRP A O 1
ATOM 623 N N . ARG A 1 85 ? -4.466 2.199 18.817 1.00 87.25 85 ARG A N 1
ATOM 624 C CA . ARG A 1 85 ? -4.991 3.566 18.656 1.00 87.25 85 ARG A CA 1
ATOM 625 C C . ARG A 1 85 ? -4.565 4.477 19.801 1.00 87.25 85 ARG A C 1
ATOM 627 O O . ARG A 1 85 ? -4.037 5.557 19.562 1.00 87.25 85 ARG A O 1
ATOM 634 N N . SER A 1 86 ? -4.744 4.019 21.041 1.00 88.31 86 SER A N 1
ATOM 635 C CA . SER A 1 86 ? -4.437 4.812 22.241 1.00 88.31 86 SER A CA 1
ATOM 636 C C . SER A 1 86 ? -2.942 5.106 22.423 1.00 88.31 86 SER A C 1
ATOM 638 O O . SER A 1 86 ? -2.585 6.086 23.073 1.00 88.31 86 SER A O 1
ATOM 640 N N . GLN A 1 87 ? -2.068 4.296 21.821 1.00 91.69 87 GLN A N 1
ATOM 641 C CA . GLN A 1 87 ? -0.614 4.478 21.851 1.00 91.69 87 GLN A CA 1
ATOM 642 C C . GLN A 1 87 ? -0.085 5.263 20.643 1.00 91.69 87 GLN A C 1
ATOM 644 O O . GLN A 1 87 ? 1.053 5.734 20.655 1.00 91.69 87 GLN A O 1
ATOM 649 N N . THR A 1 88 ? -0.897 5.427 19.597 1.00 88.50 88 THR A N 1
ATOM 650 C CA . THR A 1 88 ? -0.491 6.130 18.383 1.00 88.50 88 THR A CA 1
ATOM 651 C C . THR A 1 88 ? -0.631 7.633 18.587 1.00 88.50 88 THR A C 1
ATOM 653 O O . THR A 1 88 ? -1.723 8.184 18.739 1.00 88.50 88 THR A O 1
ATOM 656 N N . ARG A 1 89 ? 0.508 8.329 18.592 1.00 94.19 89 ARG A N 1
ATOM 657 C CA . ARG A 1 89 ? 0.542 9.783 18.756 1.00 94.19 89 ARG A CA 1
ATOM 658 C C . ARG A 1 89 ? -0.266 10.453 17.640 1.00 94.19 89 ARG A C 1
ATOM 660 O O . ARG A 1 89 ? -0.123 10.094 16.478 1.00 94.19 89 ARG A O 1
ATOM 667 N N . LEU A 1 90 ? -1.060 11.462 18.000 1.00 91.50 90 LEU A N 1
ATOM 668 C CA . LEU A 1 90 ? -1.906 12.241 17.082 1.00 91.50 90 LEU A CA 1
ATOM 669 C C . LEU A 1 90 ? -3.031 11.450 16.393 1.00 91.50 90 LEU A C 1
ATOM 671 O O . LEU A 1 90 ? -3.680 12.018 15.524 1.00 91.50 90 LEU A O 1
ATOM 675 N N . TYR A 1 91 ? -3.311 10.200 16.782 1.00 88.00 91 TYR A N 1
ATOM 676 C CA . TYR A 1 91 ? -4.317 9.371 16.106 1.00 88.00 91 TYR A CA 1
ATOM 677 C C . TYR A 1 91 ? -5.686 10.070 15.997 1.00 88.00 91 TYR A C 1
ATOM 679 O O . TYR A 1 91 ? -6.181 10.279 14.894 1.00 88.00 91 TYR A O 1
ATOM 687 N N . GLY A 1 92 ? -6.237 10.556 17.116 1.00 87.81 92 GLY A N 1
ATOM 688 C CA . GLY A 1 92 ? -7.515 11.284 17.104 1.00 87.81 92 GLY A CA 1
ATOM 689 C C . GLY A 1 92 ? -7.465 12.618 16.346 1.00 87.81 92 GLY A C 1
ATOM 690 O O . GLY A 1 92 ? -8.448 13.022 15.739 1.00 87.81 92 GLY A O 1
ATOM 691 N N . THR A 1 93 ? -6.312 13.298 16.321 1.00 93.62 93 THR A N 1
ATOM 692 C CA . THR A 1 93 ? -6.138 14.513 15.506 1.00 93.62 93 THR A CA 1
ATOM 693 C C . THR A 1 93 ? -6.191 14.185 14.017 1.00 93.62 93 THR A C 1
ATOM 695 O O . THR A 1 93 ? -6.810 14.920 13.255 1.00 93.62 93 THR A O 1
ATOM 698 N N . VAL A 1 94 ? -5.557 13.086 13.601 1.00 89.44 94 VAL A N 1
ATOM 699 C CA . VAL A 1 94 ? -5.573 12.629 12.208 1.00 89.44 94 VAL A CA 1
ATOM 700 C C . VAL A 1 94 ? -6.978 12.205 11.786 1.00 89.44 94 VAL A C 1
ATOM 702 O O . VAL A 1 94 ? -7.378 12.558 10.682 1.00 89.44 94 VAL A O 1
ATOM 705 N N . GLU A 1 95 ? -7.743 11.524 12.647 1.00 87.69 95 GLU A N 1
ATOM 706 C CA . GLU A 1 95 ? -9.140 11.167 12.348 1.00 87.69 95 GLU A CA 1
ATOM 707 C C . GLU A 1 95 ? -10.003 12.408 12.091 1.00 87.69 95 GLU A C 1
ATOM 709 O O . GLU A 1 95 ? -10.618 12.508 11.032 1.00 87.69 95 GLU A O 1
ATOM 714 N N . VAL A 1 96 ? -9.955 13.407 12.980 1.00 92.62 96 VAL A N 1
ATOM 715 C CA . VAL A 1 96 ? -10.709 14.662 12.800 1.00 92.62 96 VAL A CA 1
ATOM 716 C C . VAL A 1 96 ? -10.303 15.386 11.512 1.00 92.62 96 VAL A C 1
ATOM 718 O O . VAL A 1 96 ? -11.156 15.864 10.768 1.00 92.62 96 VAL A O 1
ATOM 721 N N . LEU A 1 97 ? -9.002 15.463 11.216 1.00 93.12 97 LEU A N 1
ATOM 722 C CA . LEU A 1 97 ? -8.524 16.099 9.984 1.00 93.12 97 LEU A CA 1
ATOM 723 C C . LEU A 1 97 ? -8.962 15.329 8.731 1.00 93.12 97 LEU A C 1
ATOM 725 O O . LEU A 1 97 ? -9.281 15.946 7.716 1.00 93.12 97 LEU A O 1
ATOM 729 N N . ALA A 1 98 ? -8.985 13.996 8.784 1.00 87.69 98 ALA A N 1
ATOM 730 C CA . ALA A 1 98 ? -9.449 13.167 7.679 1.00 87.69 98 ALA A CA 1
ATOM 731 C C . ALA A 1 98 ? -10.946 13.382 7.410 1.00 87.69 98 ALA A C 1
ATOM 733 O O . ALA A 1 98 ? -11.330 13.554 6.254 1.00 87.69 98 ALA A O 1
ATOM 734 N N . GLU A 1 99 ? -11.773 13.446 8.455 1.00 89.50 99 GLU A N 1
ATOM 735 C CA . GLU A 1 99 ? -13.203 13.766 8.342 1.00 89.50 99 GLU A CA 1
ATOM 736 C C . GLU A 1 99 ? -13.414 15.147 7.711 1.00 89.50 99 GLU A C 1
ATOM 738 O O . GLU A 1 99 ? -14.133 15.272 6.719 1.00 89.50 99 GLU A O 1
ATOM 743 N N . GLN A 1 100 ? -12.691 16.162 8.191 1.00 93.69 100 GLN A N 1
ATOM 744 C CA . GLN A 1 100 ? -12.739 17.512 7.623 1.00 93.69 100 GLN A CA 1
ATOM 745 C C . GLN A 1 100 ? -12.338 17.538 6.142 1.00 93.69 100 GLN A C 1
ATOM 747 O O . GLN A 1 100 ? -12.980 18.214 5.337 1.00 93.69 100 GLN A O 1
ATOM 752 N N . LEU A 1 101 ? -11.297 16.795 5.751 1.00 90.12 101 LEU A N 1
ATOM 753 C CA . LEU A 1 101 ? -10.876 16.691 4.350 1.00 90.12 101 LEU A CA 1
ATOM 754 C C . LEU A 1 101 ? -11.939 16.025 3.471 1.00 90.12 101 LEU A C 1
ATOM 756 O O . LEU A 1 101 ? -12.124 16.437 2.325 1.00 90.12 101 LEU A O 1
ATOM 760 N N . VAL A 1 102 ? -12.638 15.012 3.989 1.00 87.38 102 VAL A N 1
ATOM 761 C CA . VAL A 1 102 ? -13.736 14.349 3.274 1.00 87.38 102 VAL A CA 1
ATOM 762 C C . VAL A 1 102 ? -14.918 15.301 3.095 1.00 87.38 102 VAL A C 1
ATOM 764 O O . VAL A 1 102 ? -15.449 15.388 1.989 1.00 87.38 102 VAL A O 1
ATOM 767 N N . GLU A 1 103 ? -15.289 16.055 4.131 1.00 92.62 103 GLU A N 1
ATOM 768 C CA . GLU A 1 103 ? -16.367 17.053 4.070 1.00 92.62 103 GLU A CA 1
ATOM 769 C C . GLU A 1 103 ? -16.090 18.165 3.049 1.00 92.62 103 GLU A C 1
ATOM 771 O O . GLU A 1 103 ? -17.002 18.624 2.363 1.00 92.62 103 GLU A O 1
ATOM 776 N N . HIS A 1 104 ? -14.827 18.574 2.907 1.00 93.00 104 HIS A N 1
ATOM 777 C CA . HIS A 1 104 ? -14.412 19.638 1.987 1.00 93.00 104 HIS A CA 1
ATOM 778 C C . HIS A 1 104 ? -13.981 19.116 0.609 1.00 93.00 104 HIS A C 1
ATOM 780 O O . HIS A 1 104 ? -13.475 19.883 -0.218 1.00 93.00 104 HIS A O 1
ATOM 786 N N . ARG A 1 105 ? -14.157 17.817 0.334 1.00 88.38 105 ARG A N 1
ATOM 787 C CA . ARG A 1 105 ? -13.756 17.219 -0.940 1.00 88.38 105 ARG A CA 1
ATOM 788 C C . ARG A 1 105 ? -14.576 17.834 -2.084 1.00 88.38 105 ARG A C 1
ATOM 790 O O . ARG A 1 105 ? -15.804 17.731 -2.072 1.00 88.38 105 ARG A O 1
ATOM 797 N N . PRO A 1 106 ? -13.936 18.416 -3.117 1.00 86.69 106 PRO A N 1
ATOM 798 C CA . PRO A 1 106 ? -14.663 18.892 -4.285 1.00 86.69 106 PRO A CA 1
ATOM 799 C C . PRO A 1 106 ? -15.361 17.717 -4.989 1.00 86.69 106 PRO A C 1
ATOM 801 O O . PRO A 1 106 ? -14.836 16.595 -4.979 1.00 86.69 106 PRO A O 1
ATOM 804 N N . PRO A 1 107 ? -16.527 17.948 -5.621 1.00 82.69 107 PRO A N 1
ATOM 805 C CA . PRO A 1 107 ? -17.222 16.901 -6.353 1.00 82.69 107 PRO A CA 1
ATOM 806 C C . PRO A 1 107 ? -16.299 16.304 -7.426 1.00 82.69 107 PRO A C 1
ATOM 808 O O . PRO A 1 107 ? -15.461 17.026 -7.982 1.00 82.69 107 PRO A O 1
ATOM 811 N N . PRO A 1 108 ? -16.424 14.997 -7.723 1.00 76.62 108 PRO A N 1
ATOM 812 C CA . PRO A 1 108 ? -15.631 14.370 -8.769 1.00 76.62 108 PRO A CA 1
ATOM 813 C C . PRO A 1 108 ? -15.809 15.156 -10.068 1.00 76.62 108 PRO A C 1
ATOM 815 O O . PRO A 1 108 ? -16.931 15.364 -10.534 1.00 76.62 108 PRO A O 1
ATOM 818 N N . GLN A 1 109 ? -14.696 15.631 -10.631 1.00 74.12 109 GLN A N 1
ATOM 819 C CA . GLN A 1 109 ? -14.730 16.297 -11.926 1.00 74.12 109 GLN A CA 1
ATOM 820 C C . GLN A 1 109 ? -15.225 15.289 -12.970 1.00 74.12 109 GLN A C 1
ATOM 822 O O . GLN A 1 109 ? -14.812 14.124 -12.916 1.00 74.12 109 GLN A O 1
ATOM 827 N N . PRO A 1 110 ? -16.097 15.699 -13.910 1.00 68.69 110 PRO A N 1
ATOM 828 C CA . PRO A 1 110 ? -16.485 14.839 -15.015 1.00 68.69 110 PRO A CA 1
ATOM 829 C C . PRO A 1 110 ? -15.217 14.311 -15.679 1.00 68.69 110 PRO A C 1
ATOM 831 O O . PRO A 1 110 ? -14.343 15.104 -16.037 1.00 68.69 110 PRO A O 1
ATOM 834 N N . GLN A 1 111 ? -15.094 12.987 -15.810 1.00 58.34 111 GLN A N 1
ATOM 835 C CA . GLN A 1 111 ? -14.013 12.389 -16.585 1.00 58.34 111 GLN A CA 1
ATOM 836 C C . GLN A 1 111 ? -14.090 12.987 -17.989 1.00 58.34 111 GLN A C 1
ATOM 838 O O . GLN A 1 111 ? -14.997 12.667 -18.759 1.00 58.34 111 GLN A O 1
ATOM 843 N N . GLN A 1 112 ? -13.165 13.890 -18.311 1.00 51.84 112 GLN A N 1
ATOM 844 C CA . GLN A 1 112 ? -12.934 14.277 -19.691 1.00 51.84 112 GLN A CA 1
ATOM 845 C C . GLN A 1 112 ? -12.546 12.986 -20.401 1.00 51.84 112 GLN A C 1
ATOM 847 O O . GLN A 1 112 ? -11.506 12.403 -20.098 1.00 51.84 112 GLN A O 1
ATOM 852 N N . GLN A 1 113 ? -13.437 12.499 -21.268 1.00 45.06 113 GLN A N 1
ATOM 853 C CA . GLN A 1 113 ? -13.156 11.393 -22.171 1.00 45.06 113 GLN A CA 1
ATOM 854 C C . GLN A 1 113 ? -11.835 11.723 -22.859 1.00 45.06 113 GLN A C 1
ATOM 856 O O . GLN A 1 113 ? -11.767 12.646 -23.670 1.00 45.06 113 GLN A O 1
ATOM 861 N N . GLN A 1 114 ? -10.767 11.026 -22.470 1.00 50.03 114 GLN A N 1
ATOM 862 C CA . GLN A 1 114 ? -9.497 11.122 -23.162 1.00 50.03 114 GLN A CA 1
ATOM 863 C C . GLN A 1 114 ? -9.768 10.616 -24.573 1.00 50.03 114 GLN A C 1
ATOM 865 O O . GLN A 1 114 ? -9.993 9.425 -24.790 1.00 50.03 114 GLN A O 1
ATOM 870 N N . ALA A 1 115 ? -9.826 11.550 -25.522 1.00 42.72 115 ALA A N 1
ATOM 871 C CA . ALA A 1 115 ? -9.758 11.226 -26.928 1.00 42.72 115 ALA A CA 1
ATOM 872 C C . ALA A 1 115 ? -8.546 10.311 -27.104 1.00 42.72 115 ALA A C 1
ATOM 874 O O . ALA A 1 115 ? -7.439 10.651 -2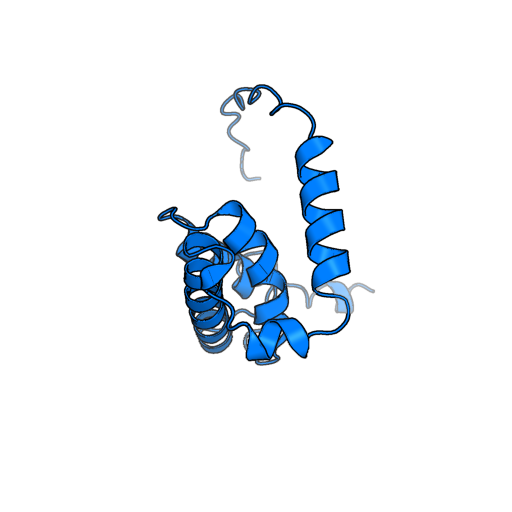6.683 1.00 42.72 115 ALA A O 1
ATOM 875 N N . SER A 1 116 ? -8.796 9.129 -27.661 1.00 49.69 116 SER A N 1
ATOM 876 C CA . SER A 1 116 ? -7.786 8.147 -28.024 1.00 49.69 116 SER A CA 1
ATOM 877 C C . SER A 1 116 ? -6.862 8.783 -29.068 1.00 49.69 116 SER A C 1
ATOM 879 O O . SER A 1 116 ? -7.106 8.733 -30.269 1.00 49.69 116 SER A O 1
ATOM 881 N N . GLY A 1 117 ? -5.859 9.509 -28.583 1.00 41.88 117 GLY A N 1
ATOM 882 C CA . GLY A 1 117 ? -4.808 10.136 -29.359 1.00 41.88 117 GLY A CA 1
ATOM 883 C C . GLY A 1 117 ? -3.586 9.245 -29.282 1.00 41.88 117 GLY A C 1
ATOM 884 O O . GLY A 1 117 ? -2.802 9.336 -28.344 1.00 41.88 117 GLY A O 1
ATOM 885 N N . MET A 1 118 ? -3.478 8.351 -30.256 1.00 44.12 118 MET A N 1
ATOM 886 C CA . MET A 1 118 ? -2.297 7.555 -30.559 1.00 44.12 118 MET A CA 1
ATOM 887 C C . MET A 1 118 ? -1.063 8.475 -30.574 1.00 44.12 118 MET A C 1
ATOM 889 O O . MET A 1 118 ? -0.941 9.328 -31.451 1.00 44.12 1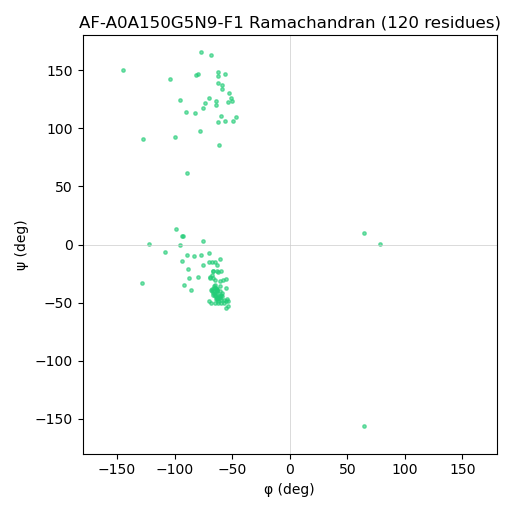18 MET A O 1
ATOM 893 N N . VAL A 1 119 ? -0.174 8.347 -29.586 1.00 41.88 119 VAL A N 1
ATOM 894 C CA . VAL A 1 119 ? 1.140 9.005 -29.621 1.00 41.88 119 VAL A CA 1
ATOM 895 C C . VAL A 1 119 ? 1.999 8.200 -30.599 1.00 41.88 119 VAL A C 1
ATOM 897 O O . VAL A 1 119 ? 2.204 7.009 -30.351 1.00 41.88 119 VAL A O 1
ATOM 900 N N . PRO A 1 120 ? 2.475 8.769 -31.722 1.00 50.16 120 PRO A N 1
ATOM 901 C CA . PRO A 1 120 ? 3.432 8.069 -32.557 1.00 50.16 120 PRO A CA 1
ATOM 902 C C . PRO A 1 120 ? 4.760 8.017 -31.803 1.00 50.16 120 PRO A C 1
ATOM 904 O O . PRO A 1 120 ? 5.275 9.038 -31.349 1.00 50.16 120 PRO A O 1
ATOM 907 N N . VAL A 1 121 ? 5.288 6.806 -31.661 1.00 49.25 121 VAL A N 1
ATOM 908 C CA . VAL A 1 121 ? 6.681 6.587 -31.277 1.00 49.25 121 VAL A CA 1
ATOM 909 C C . VAL A 1 121 ? 7.538 7.157 -32.407 1.00 49.25 121 VAL A C 1
ATOM 911 O O . VAL A 1 121 ? 7.386 6.740 -33.558 1.00 49.25 121 VAL A O 1
ATOM 914 N N . VAL A 1 122 ? 8.384 8.132 -32.079 1.00 52.62 122 VAL A N 1
ATOM 915 C CA . VAL A 1 122 ? 9.511 8.567 -32.915 1.00 52.62 122 VAL A CA 1
ATOM 916 C C . VAL A 1 122 ? 10.783 8.154 -32.202 1.00 52.62 122 VAL A C 1
ATOM 918 O O . VAL A 1 122 ? 10.832 8.376 -30.970 1.00 52.62 122 VAL A O 1
#

Secondary structure (DSSP, 8-state):
-HHHHTT-PPTTT-S-TT--SGGGGTTHHHHHHHHTTSTTHHHHHHHHHHTT--SHHHHHHHHHHHHHHHHHHHHGGGGS-HHHHTTSTTHHHHHHHHHHHHHTPPPPPP--------PPP-

InterPro domains:
  IPR005502 ADP-ribosylation/Crystallin J1 [PF03747] (5-79)
  IPR036705 ADP-ribosylation/Crystallin J1 superfamily [G3DSA:1.10.4080.10] (1-79)

Foldseek 3Di:
DVVVVVPADDPQQRADQPPLDPVLQVVLVVLLVPAQVHPCSLVSSQSVQSNHHVYVNSSVVSVVNNVLVSVDVVVDPVSDDPVRCVVDPCSVVVVVVVVVCVVPPDDDDPPPPPDPDDDDDD

Nearest PDB structures (foldseek):
  2yzw-assembly1_A  TM=8.097E-01  e=2.827E-01  Thermus thermophilus HB8
  6hh4-assembly1_A  TM=4.811E-01  e=3.646E+00  Latimeria chalumnae
  6hoz-assembly2_B  TM=4.641E-01  e=2.726E+00  Latimeria chalumnae
  6g1p-assembly1_A  TM=5.731E-01  e=7.760E+00  Latimeria chalumnae
  6hh4-assembly2_B  TM=4.903E-01  e=4.875E+00  Latimeria chalumnae

Sequence (122 aa):
MEALLDGGHGWPECGDPRDTQANNFVKVVPLVARFAGLPELEAAVDAAVRAQQNNDEAVAYAMAAALVLERVVQSGPTAIPDAWRSQTRLYGTVEVLAEQLVEHRPPPQPQQQQASGMVPVV

Radius of gyration: 19.03 Å; Cα contacts (8 Å, |Δi|>4): 94; chains: 1; bounding box: 46×28×55 Å

Mean predicted aligned error: 9.24 Å